Protein AF-A0A8H3ILN6-F1 (afdb_monomer_lite)

Structure (mmCIF, N/CA/C/O backbone):
data_AF-A0A8H3ILN6-F1
#
_entry.id   AF-A0A8H3ILN6-F1
#
loop_
_atom_site.group_PDB
_atom_site.id
_atom_site.type_symbol
_atom_site.label_atom_id
_atom_site.label_alt_id
_atom_site.label_comp_id
_atom_site.label_asym_id
_atom_site.label_entity_id
_atom_site.label_seq_id
_atom_site.pdbx_PDB_ins_code
_atom_site.Cartn_x
_atom_site.Cartn_y
_atom_site.Cartn_z
_atom_site.occupancy
_atom_site.B_iso_or_equiv
_atom_site.auth_seq_id
_atom_site.auth_comp_id
_atom_site.auth_asym_id
_atom_site.auth_atom_id
_atom_site.pdbx_PDB_model_num
ATOM 1 N N . MET A 1 1 ? -6.536 -3.971 18.808 1.00 63.38 1 MET A N 1
ATOM 2 C CA . MET A 1 1 ? -5.224 -4.577 18.475 1.00 63.38 1 MET A CA 1
ATOM 3 C C . MET A 1 1 ? -5.170 -5.090 17.032 1.00 63.38 1 MET A C 1
ATOM 5 O O . MET A 1 1 ? -4.232 -4.732 16.338 1.00 63.38 1 MET A O 1
ATOM 9 N N . ALA A 1 2 ? -6.183 -5.816 16.536 1.00 77.31 2 ALA A N 1
ATOM 10 C CA . ALA A 1 2 ? -6.198 -6.368 15.168 1.00 77.31 2 ALA A CA 1
ATOM 11 C C . ALA A 1 2 ? -6.112 -5.333 14.021 1.00 77.31 2 ALA A C 1
ATOM 13 O O . ALA A 1 2 ? -5.489 -5.590 12.996 1.00 77.31 2 ALA A O 1
ATOM 14 N N . ILE A 1 3 ? -6.698 -4.143 14.188 1.00 81.56 3 ILE A N 1
AT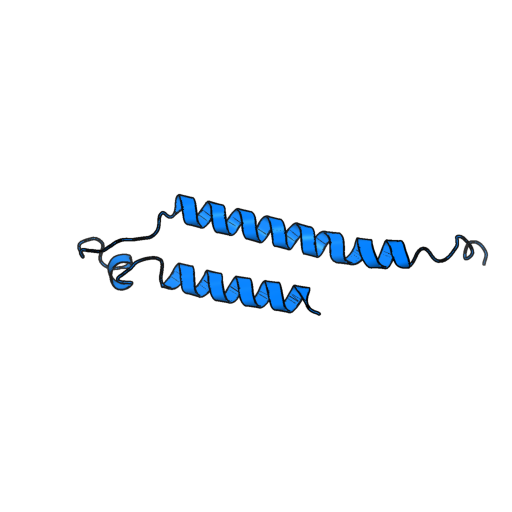OM 15 C CA . ILE A 1 3 ? -6.700 -3.111 13.134 1.00 81.56 3 ILE A CA 1
ATOM 16 C C . ILE A 1 3 ? -5.292 -2.543 12.910 1.00 81.56 3 ILE A C 1
ATOM 18 O O . ILE A 1 3 ? -4.864 -2.411 11.772 1.00 81.56 3 ILE A O 1
ATOM 22 N N . GLY A 1 4 ? -4.525 -2.321 13.983 1.00 84.75 4 GLY A N 1
ATOM 23 C CA . GLY A 1 4 ? -3.144 -1.841 13.872 1.00 84.75 4 GLY A CA 1
ATOM 24 C C . GLY A 1 4 ? -2.232 -2.825 13.136 1.00 84.75 4 GLY A C 1
ATOM 25 O O . GLY A 1 4 ? -1.441 -2.412 12.292 1.00 84.75 4 GLY A O 1
ATOM 26 N N . SER A 1 5 ? -2.378 -4.133 13.383 1.00 87.88 5 SER A N 1
ATOM 27 C CA . SER A 1 5 ? -1.617 -5.151 12.644 1.00 87.88 5 SER A CA 1
ATOM 28 C C . SER A 1 5 ? -1.973 -5.193 11.157 1.00 87.88 5 SER A C 1
ATOM 30 O O . SER A 1 5 ? -1.081 -5.372 10.330 1.00 87.88 5 SER A O 1
ATOM 32 N N . LEU A 1 6 ? -3.247 -4.981 10.807 1.00 86.19 6 LEU A N 1
ATOM 33 C CA . LEU A 1 6 ? -3.692 -4.929 9.412 1.00 86.19 6 LEU A CA 1
ATOM 34 C C . LEU A 1 6 ? -3.094 -3.722 8.680 1.00 86.19 6 LEU A C 1
ATOM 36 O O . LEU A 1 6 ? -2.608 -3.873 7.561 1.00 86.19 6 LEU A O 1
ATOM 40 N N . THR A 1 7 ? -3.047 -2.554 9.327 1.00 88.12 7 THR A N 1
ATOM 41 C CA . THR A 1 7 ? -2.421 -1.354 8.752 1.00 88.12 7 THR A CA 1
ATOM 42 C C . THR A 1 7 ? -0.930 -1.564 8.496 1.00 88.12 7 THR A C 1
ATOM 44 O O . THR A 1 7 ? -0.438 -1.208 7.428 1.00 88.12 7 THR A O 1
ATOM 47 N N . ILE A 1 8 ? -0.209 -2.179 9.440 1.00 90.00 8 ILE A N 1
ATOM 48 C CA . ILE A 1 8 ? 1.232 -2.440 9.299 1.00 90.00 8 ILE A CA 1
ATOM 49 C C . ILE A 1 8 ? 1.500 -3.438 8.164 1.00 90.00 8 ILE A C 1
ATOM 51 O O . ILE A 1 8 ? 2.386 -3.202 7.341 1.00 90.00 8 ILE A O 1
ATOM 55 N N . MET A 1 9 ? 0.723 -4.525 8.078 1.00 90.62 9 MET A N 1
ATOM 56 C CA . MET A 1 9 ? 0.836 -5.482 6.969 1.00 90.62 9 MET A CA 1
ATOM 57 C C . MET A 1 9 ? 0.573 -4.821 5.616 1.00 90.62 9 MET A C 1
ATOM 59 O O . MET A 1 9 ? 1.334 -5.042 4.674 1.00 90.62 9 MET A O 1
ATOM 63 N N . TRP A 1 10 ? -0.470 -3.991 5.527 1.00 89.19 10 TRP A N 1
ATOM 64 C CA . TRP A 1 10 ? -0.783 -3.246 4.310 1.00 89.19 10 TRP A CA 1
ATOM 65 C C . TRP A 1 10 ? 0.371 -2.325 3.894 1.00 89.19 10 TRP A C 1
ATOM 67 O O . TRP A 1 10 ? 0.796 -2.348 2.738 1.00 89.19 10 TRP A O 1
ATOM 77 N N . PHE A 1 11 ? 0.932 -1.572 4.845 1.00 89.38 11 PHE A N 1
ATOM 78 C CA . PHE A 1 11 ? 2.060 -0.673 4.598 1.00 89.38 11 PHE A CA 1
ATOM 79 C C . PHE A 1 11 ? 3.281 -1.411 4.043 1.00 89.38 11 PHE A C 1
ATOM 81 O O . PHE A 1 11 ? 3.884 -0.966 3.066 1.00 89.38 11 PHE A O 1
ATOM 88 N N . LEU A 1 12 ? 3.627 -2.556 4.638 1.00 92.62 12 LEU A N 1
ATOM 89 C CA . LEU A 1 12 ? 4.754 -3.373 4.192 1.00 92.62 12 LEU A CA 1
ATOM 90 C C . LEU A 1 12 ? 4.525 -3.914 2.776 1.00 92.62 12 LEU A C 1
ATOM 92 O O . LEU A 1 12 ? 5.402 -3.781 1.924 1.00 92.62 12 LEU A O 1
ATOM 96 N N . ALA A 1 13 ? 3.343 -4.467 2.495 1.00 90.44 13 ALA A N 1
ATOM 97 C CA . ALA A 1 13 ? 3.006 -4.976 1.165 1.00 90.44 13 ALA A CA 1
ATOM 98 C C . ALA A 1 13 ? 3.064 -3.874 0.092 1.00 90.44 13 ALA A C 1
ATOM 100 O O . ALA A 1 13 ? 3.613 -4.084 -0.996 1.00 90.44 13 ALA A O 1
ATOM 101 N N . HIS A 1 14 ? 2.548 -2.685 0.408 1.00 89.06 14 HIS A N 1
ATOM 102 C CA . HIS A 1 14 ? 2.613 -1.531 -0.481 1.00 89.06 14 HIS A CA 1
ATOM 103 C C . HIS A 1 14 ? 4.059 -1.092 -0.736 1.00 89.06 14 HIS A C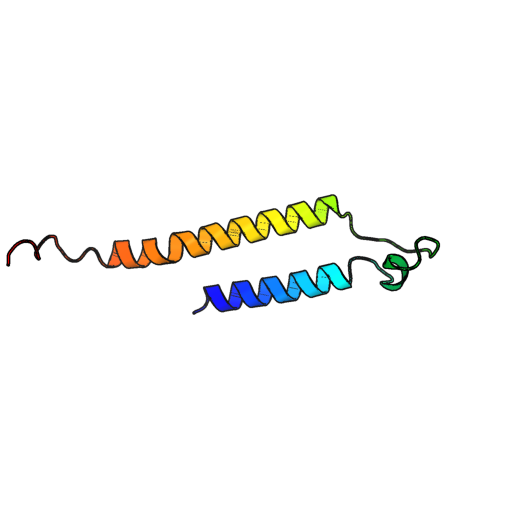 1
ATOM 105 O O . HIS A 1 14 ? 4.450 -0.913 -1.887 1.00 89.06 14 HIS A O 1
ATOM 111 N N . PHE A 1 15 ? 4.874 -0.992 0.315 1.00 88.50 15 PHE A N 1
ATOM 112 C CA . PHE A 1 15 ? 6.281 -0.605 0.215 1.00 88.50 15 PHE A CA 1
ATOM 113 C C . PHE A 1 15 ? 7.068 -1.523 -0.728 1.00 88.50 15 PHE A C 1
ATOM 115 O O . PHE A 1 15 ? 7.739 -1.046 -1.644 1.00 88.50 15 PHE A O 1
ATOM 122 N N . PHE A 1 16 ? 6.920 -2.843 -0.575 1.00 88.31 16 PHE A N 1
ATOM 123 C CA . PHE A 1 16 ? 7.542 -3.796 -1.495 1.00 88.31 16 PHE A CA 1
ATOM 124 C C . PHE A 1 16 ? 6.990 -3.670 -2.919 1.00 88.31 16 PHE A C 1
ATOM 126 O O . PHE A 1 16 ? 7.759 -3.742 -3.872 1.00 88.31 16 PHE A O 1
ATOM 133 N N . SER A 1 17 ? 5.690 -3.419 -3.085 1.00 87.25 17 SER A N 1
ATOM 134 C CA . SER A 1 17 ? 5.086 -3.242 -4.413 1.00 87.25 17 SER A CA 1
ATOM 135 C C . SER A 1 17 ? 5.614 -2.004 -5.145 1.00 87.25 17 SER A C 1
ATOM 137 O O . SER A 1 17 ? 5.801 -2.059 -6.357 1.00 87.25 17 SER A O 1
ATOM 139 N N . VAL A 1 18 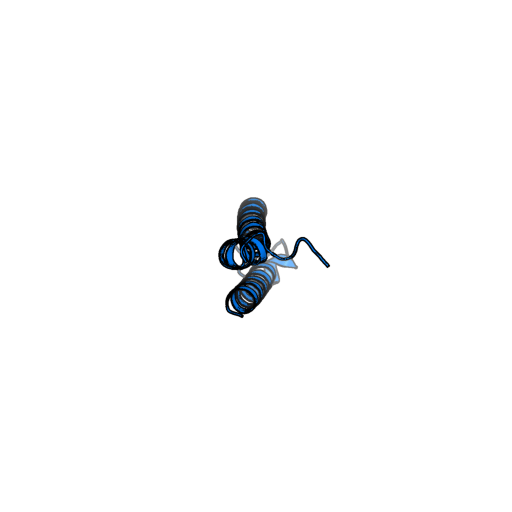? 5.900 -0.909 -4.430 1.00 82.69 18 VAL A N 1
ATOM 140 C CA . VAL A 1 18 ? 6.531 0.293 -5.008 1.00 82.69 18 VAL A CA 1
ATOM 141 C C . VAL A 1 18 ? 7.976 0.007 -5.410 1.00 82.69 18 VAL A C 1
ATOM 143 O O . VAL A 1 18 ? 8.397 0.373 -6.506 1.00 82.69 18 VAL A O 1
ATOM 146 N N . ILE A 1 19 ? 8.738 -0.683 -4.556 1.00 83.19 19 ILE A N 1
ATOM 147 C CA . ILE A 1 19 ? 10.128 -1.053 -4.864 1.00 83.19 19 ILE A CA 1
ATOM 148 C C . ILE A 1 19 ? 10.182 -1.967 -6.093 1.00 83.19 19 ILE A C 1
ATOM 150 O O . ILE A 1 19 ? 10.994 -1.754 -6.991 1.00 83.19 19 ILE A O 1
ATOM 154 N N . PHE A 1 20 ? 9.290 -2.953 -6.165 1.00 83.44 20 PHE A N 1
ATOM 155 C CA . PHE A 1 20 ? 9.208 -3.921 -7.259 1.00 83.44 20 PHE A CA 1
ATOM 156 C C . PHE A 1 20 ? 8.169 -3.538 -8.325 1.00 83.44 20 PHE A C 1
ATOM 158 O O . PHE A 1 20 ? 7.650 -4.406 -9.026 1.00 83.44 20 PHE A O 1
ATOM 165 N N . GLN A 1 21 ? 7.885 -2.241 -8.496 1.00 79.19 21 GLN A N 1
ATOM 166 C CA . GLN A 1 21 ? 6.875 -1.763 -9.451 1.00 79.19 21 GLN A CA 1
ATOM 167 C C . GLN A 1 21 ? 7.207 -2.095 -10.917 1.00 79.19 21 GLN A C 1
ATOM 169 O O . GLN A 1 21 ? 6.328 -2.094 -11.780 1.00 79.19 21 GLN A O 1
ATOM 174 N N . CYS A 1 22 ? 8.480 -2.363 -11.216 1.00 84.31 22 CYS A N 1
ATOM 175 C CA . CYS A 1 22 ? 8.953 -2.770 -12.531 1.00 84.31 22 CYS A CA 1
ATOM 176 C C . CYS A 1 22 ? 9.611 -4.145 -12.456 1.00 84.31 22 CYS A C 1
ATOM 178 O O . CYS A 1 22 ? 10.374 -4.437 -11.535 1.00 84.31 22 CYS A O 1
ATOM 180 N N . THR A 1 23 ? 9.362 -4.971 -13.470 1.00 78.38 23 THR A N 1
ATOM 181 C CA . THR A 1 23 ? 10.063 -6.239 -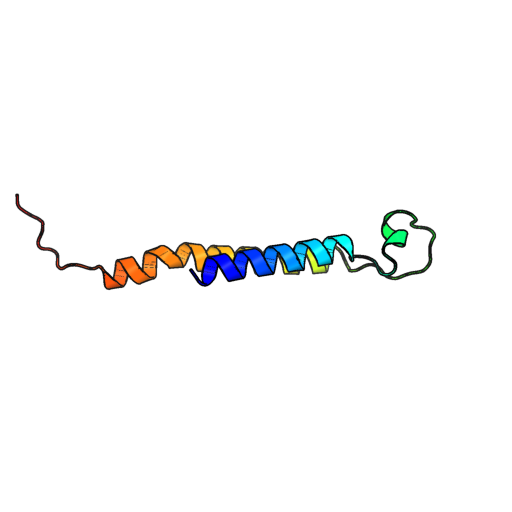13.668 1.00 78.38 23 THR A CA 1
ATOM 182 C C . THR A 1 23 ? 10.804 -6.170 -15.007 1.00 78.38 23 THR A C 1
ATOM 184 O O . THR A 1 23 ? 10.159 -6.161 -16.064 1.00 78.38 23 THR A O 1
ATOM 187 N N . PRO A 1 24 ? 12.148 -6.090 -15.013 1.00 79.31 24 PRO A N 1
ATOM 188 C CA . PRO A 1 24 ? 13.075 -6.039 -13.871 1.00 79.31 24 PRO A CA 1
ATOM 189 C C . PRO A 1 24 ? 13.101 -4.671 -13.157 1.00 79.31 24 PRO A C 1
ATOM 191 O O . PRO A 1 24 ? 12.841 -3.641 -13.779 1.00 79.31 24 PRO A O 1
ATOM 194 N N . VAL A 1 25 ? 13.472 -4.658 -11.867 1.00 78.75 25 VAL A N 1
ATOM 195 C CA . VAL A 1 25 ? 13.567 -3.430 -11.044 1.00 78.75 25 VAL A CA 1
ATOM 196 C C . VAL A 1 25 ? 14.561 -2.418 -11.624 1.00 78.75 25 VAL A C 1
ATOM 198 O O . VAL A 1 25 ? 14.323 -1.214 -11.581 1.00 78.75 25 VAL A O 1
ATOM 201 N N . ASP A 1 26 ? 15.614 -2.902 -12.287 1.00 75.25 26 ASP A N 1
ATOM 202 C CA . ASP A 1 26 ? 16.630 -2.073 -12.945 1.00 75.25 26 ASP A CA 1
ATOM 203 C C . ASP A 1 26 ? 16.058 -1.192 -14.063 1.00 75.25 26 ASP A C 1
ATOM 205 O O . ASP A 1 26 ? 16.633 -0.154 -14.395 1.00 75.25 26 ASP A O 1
ATOM 209 N N . LYS A 1 27 ? 14.899 -1.560 -14.629 1.00 75.06 27 LYS A N 1
ATOM 210 C CA . LYS A 1 27 ? 14.217 -0.747 -15.642 1.00 75.06 27 LYS A CA 1
ATOM 211 C C . LYS A 1 27 ? 13.724 0.589 -15.077 1.00 75.06 27 LYS A C 1
ATOM 213 O O . LYS A 1 27 ? 13.611 1.551 -15.831 1.00 75.06 27 LYS A O 1
ATOM 218 N N . ALA A 1 28 ? 13.472 0.672 -13.769 1.00 72.12 28 ALA A N 1
ATOM 219 C CA . ALA A 1 28 ? 13.100 1.931 -13.127 1.00 72.12 28 ALA A CA 1
ATOM 220 C C . ALA A 1 28 ? 14.210 2.993 -13.253 1.00 72.12 28 ALA A C 1
ATOM 222 O O . ALA A 1 28 ? 13.909 4.176 -13.379 1.00 72.12 28 ALA A O 1
ATOM 223 N N . TRP A 1 29 ? 15.478 2.568 -13.276 1.00 76.44 29 TRP A N 1
ATOM 224 C CA . TRP A 1 29 ? 16.644 3.448 -13.409 1.00 76.44 29 TRP A CA 1
ATOM 225 C C . TRP A 1 29 ? 17.150 3.547 -14.856 1.00 76.44 29 TRP A C 1
ATOM 227 O O . TRP A 1 29 ? 17.666 4.587 -15.259 1.00 76.44 29 TRP A O 1
ATOM 237 N N . TYR A 1 30 ? 16.971 2.487 -15.654 1.00 78.19 30 TYR A N 1
ATOM 238 C CA . TYR A 1 30 ? 17.394 2.416 -17.054 1.00 78.19 30 TYR A CA 1
ATOM 239 C C . TYR A 1 30 ? 16.189 2.248 -17.998 1.00 78.19 30 TYR A C 1
ATOM 241 O O . TYR A 1 30 ? 15.822 1.117 -18.336 1.00 78.19 30 TYR A O 1
ATOM 249 N N . PRO A 1 31 ? 15.592 3.350 -18.494 1.00 70.69 31 PRO A N 1
ATOM 250 C CA . PRO A 1 31 ? 14.364 3.301 -19.297 1.00 70.69 31 PRO A CA 1
ATOM 251 C C . PRO A 1 31 ? 14.534 2.603 -20.657 1.00 70.69 31 PRO A C 1
ATOM 253 O O . PRO A 1 31 ? 13.549 2.195 -21.268 1.00 70.69 31 PRO A O 1
ATOM 256 N N . SER A 1 32 ? 15.773 2.432 -21.127 1.00 75.62 32 SER A N 1
ATOM 257 C CA . SER A 1 32 ? 16.118 1.751 -22.380 1.00 75.62 32 SER A CA 1
ATOM 258 C C . SER A 1 32 ? 16.152 0.219 -22.278 1.00 75.62 32 SER A C 1
ATOM 260 O O . SER A 1 32 ? 16.299 -0.454 -23.299 1.00 75.62 32 SER A O 1
ATOM 262 N N . LYS A 1 33 ? 16.025 -0.364 -21.077 1.00 74.75 33 LYS A N 1
ATOM 263 C CA . LYS A 1 33 ? 16.017 -1.823 -20.890 1.00 74.75 33 LYS A CA 1
ATOM 264 C C . LYS A 1 33 ? 14.638 -2.424 -21.219 1.00 74.75 33 LYS A C 1
ATOM 266 O O . LYS A 1 33 ? 13.614 -1.864 -20.819 1.00 74.75 33 LYS A O 1
ATOM 271 N N . PRO A 1 34 ? 14.577 -3.585 -21.898 1.00 71.06 34 PRO A N 1
ATOM 272 C CA . PRO A 1 34 ? 13.320 -4.291 -22.120 1.00 71.06 34 PRO A CA 1
ATOM 273 C C . PRO A 1 34 ? 12.751 -4.798 -20.790 1.00 71.06 34 PRO A C 1
ATOM 275 O O . PRO A 1 34 ? 13.477 -5.280 -19.924 1.00 71.06 34 PRO A O 1
ATOM 278 N N . GLY A 1 35 ? 11.436 -4.678 -20.625 1.00 76.06 35 GLY A N 1
ATOM 279 C CA . GLY A 1 35 ? 10.721 -5.110 -19.425 1.00 76.06 35 GLY A CA 1
ATOM 280 C C . GLY A 1 35 ? 9.324 -4.514 -19.360 1.00 76.06 35 GLY A C 1
ATOM 281 O O . GLY A 1 35 ? 8.946 -3.720 -20.229 1.00 76.06 35 GLY A O 1
ATOM 282 N N . HIS A 1 36 ? 8.571 -4.852 -18.322 1.00 76.44 36 HIS A N 1
ATOM 283 C CA . HIS A 1 36 ? 7.234 -4.312 -18.087 1.00 76.44 36 HIS A CA 1
ATOM 284 C C . HIS A 1 36 ? 7.207 -3.600 -16.732 1.00 76.44 36 HIS A C 1
ATOM 286 O O . HIS A 1 36 ? 7.783 -4.079 -15.758 1.00 76.44 36 HIS A O 1
ATOM 292 N N . CYS A 1 37 ? 6.575 -2.432 -16.687 1.00 83.38 37 CYS A N 1
ATOM 293 C CA . CYS A 1 37 ? 6.318 -1.716 -15.442 1.00 83.38 37 CYS A CA 1
ATOM 294 C C . CYS A 1 37 ? 4.819 -1.726 -15.181 1.00 83.38 37 CYS A C 1
ATOM 296 O O . CYS A 1 37 ? 4.025 -1.732 -16.126 1.00 83.38 37 CYS A O 1
ATOM 298 N N . ILE A 1 38 ? 4.437 -1.740 -13.909 1.00 79.69 38 ILE A N 1
ATOM 299 C CA . ILE A 1 38 ? 3.038 -1.647 -13.519 1.00 79.69 38 ILE A CA 1
ATOM 300 C C . ILE A 1 38 ? 2.469 -0.288 -13.941 1.00 79.69 38 ILE A C 1
ATOM 302 O O . ILE A 1 38 ? 3.165 0.729 -13.957 1.00 79.69 38 ILE A O 1
ATOM 306 N N . ASN A 1 39 ? 1.185 -0.265 -14.297 1.00 81.00 39 ASN A N 1
ATOM 307 C CA . ASN A 1 39 ? 0.508 0.983 -14.621 1.00 81.00 39 ASN A CA 1
ATOM 308 C C . ASN A 1 39 ? 0.401 1.843 -13.363 1.00 81.00 39 ASN A C 1
ATOM 310 O O . ASN A 1 39 ? -0.370 1.527 -12.456 1.00 81.00 39 ASN A O 1
ATOM 314 N N . VAL A 1 40 ? 1.133 2.957 -13.348 1.00 81.81 40 VAL A N 1
ATOM 315 C CA . VAL A 1 40 ? 1.169 3.904 -12.224 1.00 81.81 40 VAL A CA 1
ATOM 316 C C . VAL A 1 40 ? -0.239 4.369 -11.854 1.00 81.81 40 VAL A C 1
ATOM 318 O O . VAL A 1 40 ? -0.583 4.412 -10.680 1.00 81.81 40 VAL A O 1
ATOM 321 N N . VAL A 1 41 ? -1.094 4.628 -12.848 1.00 83.31 41 VAL A N 1
ATOM 322 C CA . VAL A 1 41 ? -2.490 5.035 -12.622 1.00 83.31 41 VAL A CA 1
ATOM 323 C C . VAL A 1 41 ? -3.270 3.946 -11.883 1.00 83.31 41 VAL A C 1
ATOM 325 O O . VAL A 1 41 ? -3.889 4.228 -10.864 1.00 83.31 41 VAL A O 1
ATOM 328 N N . ALA A 1 42 ? -3.208 2.694 -12.344 1.00 82.25 42 ALA A N 1
ATOM 329 C CA . ALA A 1 42 ? -3.920 1.589 -11.700 1.00 82.25 42 ALA A CA 1
ATOM 330 C C . ALA A 1 42 ? -3.413 1.343 -10.268 1.00 82.25 42 ALA A C 1
ATOM 332 O O . ALA A 1 42 ? -4.202 1.094 -9.358 1.00 82.25 42 ALA A O 1
ATOM 333 N N . PHE A 1 43 ? -2.101 1.471 -10.063 1.00 85.00 43 PHE A N 1
ATOM 334 C CA . PHE A 1 43 ? -1.475 1.344 -8.753 1.00 85.00 43 PHE A CA 1
ATOM 335 C C . PHE A 1 43 ? -1.908 2.456 -7.785 1.00 85.00 43 PHE A C 1
ATOM 337 O O . PHE A 1 43 ? -2.249 2.174 -6.636 1.00 85.00 43 PHE A O 1
ATOM 344 N N . LEU A 1 44 ? -1.961 3.705 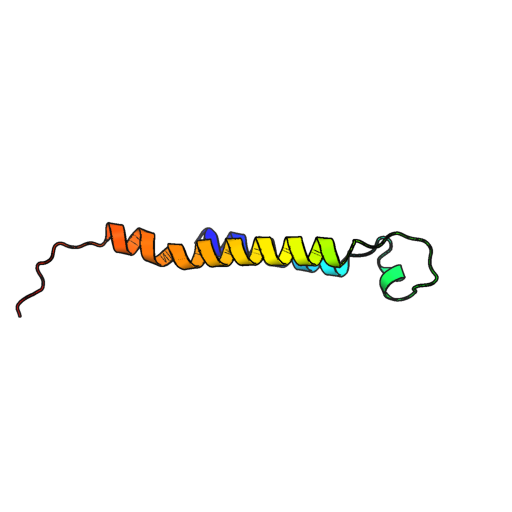-8.257 1.00 85.06 44 LEU A N 1
ATOM 345 C CA . LEU A 1 44 ? -2.447 4.846 -7.479 1.00 85.06 44 LEU A CA 1
ATOM 346 C C . LEU A 1 44 ? -3.902 4.646 -7.058 1.00 85.06 44 LEU A C 1
ATOM 348 O O . LEU A 1 44 ? -4.210 4.799 -5.880 1.00 85.06 44 LEU A O 1
ATOM 352 N N . TRP A 1 45 ? -4.773 4.226 -7.980 1.00 91.00 45 TRP A N 1
ATOM 353 C CA . TRP A 1 45 ? -6.171 3.926 -7.663 1.00 91.00 45 TRP A CA 1
ATOM 354 C C . TRP A 1 45 ? -6.302 2.832 -6.600 1.00 91.00 45 TRP A C 1
ATOM 356 O O . TRP A 1 45 ? -7.049 3.009 -5.638 1.00 91.00 45 TRP A O 1
ATOM 366 N N . GLY A 1 46 ? -5.548 1.736 -6.728 1.00 87.62 46 GLY A N 1
ATOM 367 C CA . GLY A 1 46 ? -5.542 0.659 -5.734 1.00 87.62 46 GLY A CA 1
ATOM 368 C C . GLY A 1 46 ? -5.070 1.129 -4.356 1.00 87.62 46 GLY A C 1
ATOM 369 O O . GLY A 1 46 ? -5.700 0.818 -3.345 1.00 87.62 46 GLY A O 1
ATOM 370 N N . ASN A 1 47 ? -4.006 1.933 -4.311 1.00 90.00 47 ASN A N 1
ATOM 371 C CA . ASN A 1 47 ? -3.496 2.500 -3.067 1.00 90.00 47 ASN A CA 1
ATOM 372 C C . ASN A 1 47 ? -4.488 3.474 -2.415 1.00 90.00 47 ASN A C 1
ATOM 374 O O . ASN A 1 47 ? -4.719 3.400 -1.208 1.00 90.00 47 ASN A O 1
ATOM 378 N N . SER A 1 48 ? -5.081 4.375 -3.198 1.00 90.88 48 SER A N 1
ATOM 379 C CA . SER A 1 48 ? -6.072 5.335 -2.709 1.00 90.88 48 SER A CA 1
ATOM 380 C C . SER A 1 48 ? -7.304 4.629 -2.149 1.00 90.88 48 SER A C 1
ATOM 382 O O . SER A 1 48 ? -7.746 4.966 -1.054 1.00 90.88 48 SER A O 1
ATOM 384 N N . LEU A 1 49 ? -7.816 3.613 -2.850 1.00 92.12 49 LEU A N 1
ATOM 385 C CA . LEU A 1 49 ? -8.953 2.818 -2.384 1.00 92.12 49 LEU A CA 1
ATOM 386 C C . LEU A 1 49 ? -8.655 2.117 -1.057 1.00 92.12 49 LEU A C 1
ATOM 388 O O . LEU A 1 49 ? -9.461 2.175 -0.133 1.00 92.12 49 LEU A O 1
ATOM 392 N N . ALA A 1 50 ? -7.494 1.477 -0.939 1.00 89.12 50 ALA A N 1
ATOM 393 C CA . ALA A 1 50 ? -7.137 0.766 0.280 1.00 89.12 50 ALA A CA 1
ATOM 394 C C . ALA A 1 50 ? -6.908 1.701 1.477 1.00 89.12 50 ALA A C 1
ATOM 396 O O . ALA A 1 50 ? -7.357 1.389 2.579 1.00 89.12 50 ALA A O 1
ATOM 397 N N . ASN A 1 51 ? -6.277 2.862 1.268 1.00 89.75 51 ASN A N 1
ATOM 398 C CA . ASN A 1 51 ? -6.157 3.880 2.317 1.00 89.75 51 ASN A CA 1
ATOM 399 C C . ASN A 1 51 ? -7.534 4.387 2.756 1.00 89.75 51 ASN A C 1
ATOM 401 O O . ASN A 1 51 ? -7.806 4.443 3.950 1.00 89.75 51 ASN A O 1
ATOM 405 N N . MET A 1 52 ? -8.439 4.640 1.809 1.00 93.31 52 MET A N 1
ATOM 406 C CA . MET A 1 52 ? -9.806 5.062 2.119 1.00 93.31 52 MET A CA 1
ATOM 407 C C . MET A 1 52 ? -10.550 4.019 2.971 1.00 93.31 52 MET A C 1
ATOM 409 O O . MET A 1 52 ? -11.251 4.373 3.916 1.00 93.31 52 MET A O 1
ATOM 413 N N . ILE A 1 53 ? -10.370 2.724 2.686 1.00 90.69 53 ILE A N 1
ATOM 414 C CA . ILE A 1 53 ? -10.940 1.636 3.499 1.00 90.69 53 ILE A CA 1
ATOM 415 C C . ILE A 1 53 ? -10.356 1.645 4.917 1.00 90.69 53 ILE A C 1
ATOM 417 O O . ILE A 1 53 ? -11.110 1.534 5.886 1.00 90.69 53 ILE A O 1
ATOM 421 N N . LEU A 1 54 ? -9.035 1.784 5.054 1.00 89.12 54 LEU A N 1
ATOM 422 C CA . LEU A 1 54 ? -8.375 1.846 6.361 1.00 89.12 54 LEU A CA 1
ATOM 423 C C . LEU A 1 54 ? -8.878 3.034 7.191 1.00 89.12 54 LEU A C 1
ATOM 425 O O . LEU A 1 54 ? -9.159 2.860 8.378 1.00 89.12 54 LEU A O 1
ATOM 429 N N . ASP A 1 55 ? -9.076 4.192 6.565 1.00 90.56 55 ASP A N 1
ATOM 430 C CA . ASP A 1 55 ? -9.609 5.386 7.222 1.00 90.56 55 ASP A CA 1
ATOM 431 C C . ASP A 1 55 ? -11.023 5.151 7.769 1.00 90.56 55 ASP A C 1
ATOM 433 O O . ASP A 1 55 ? -11.295 5.469 8.929 1.00 90.56 55 ASP A O 1
ATOM 437 N N . TYR A 1 56 ? -11.914 4.519 6.995 1.00 90.31 56 TYR A N 1
ATOM 438 C CA . TYR A 1 56 ? -13.252 4.163 7.487 1.00 90.31 56 TYR A CA 1
ATOM 439 C C . TYR A 1 56 ? -13.204 3.191 8.666 1.00 90.31 56 TYR A C 1
ATOM 441 O O . TYR A 1 56 ? -13.944 3.357 9.637 1.00 90.31 56 TYR A O 1
ATOM 449 N N . VAL A 1 57 ? -12.328 2.186 8.610 1.00 87.12 57 VAL A N 1
ATOM 450 C CA . VAL A 1 57 ? -12.170 1.206 9.696 1.00 87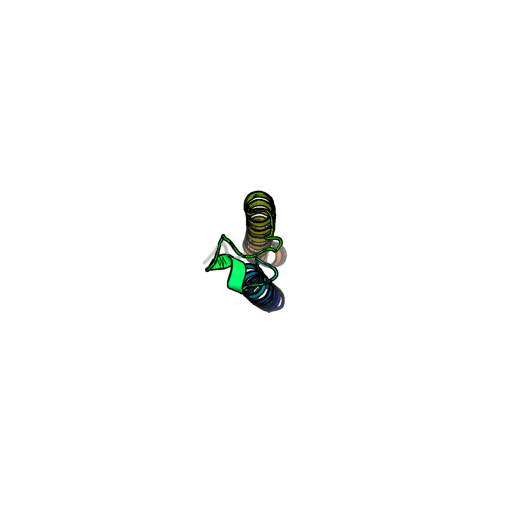.12 57 VAL A CA 1
ATOM 451 C C . VAL A 1 57 ? -11.676 1.883 10.977 1.00 87.12 57 VAL A C 1
ATOM 453 O O . VAL A 1 57 ? -12.164 1.571 12.066 1.00 87.12 57 VAL A O 1
ATOM 456 N N . ILE A 1 58 ? -10.747 2.834 10.864 1.00 86.31 58 ILE A N 1
ATOM 457 C CA . ILE A 1 58 ? -10.235 3.603 12.005 1.00 86.31 58 ILE A CA 1
ATOM 458 C C . ILE A 1 58 ? -11.312 4.548 12.553 1.00 86.31 58 ILE A C 1
ATOM 460 O O . ILE A 1 58 ? -11.469 4.647 13.768 1.00 86.31 58 ILE A O 1
ATOM 464 N N . LEU A 1 59 ? -12.092 5.201 11.690 1.00 87.12 59 LEU A N 1
ATOM 465 C CA . LEU A 1 59 ? -13.161 6.111 12.113 1.00 87.12 59 LEU A CA 1
ATOM 466 C C . LEU A 1 59 ? -14.294 5.381 12.855 1.00 87.12 59 LEU A C 1
ATOM 468 O O . LEU A 1 59 ? -14.887 5.933 13.781 1.00 87.12 59 LEU A O 1
ATOM 472 N N . LEU A 1 60 ? -14.579 4.130 12.488 1.00 82.69 60 LEU A N 1
ATOM 473 C CA . LEU A 1 60 ? -15.576 3.293 13.164 1.00 82.69 60 LEU A CA 1
ATOM 474 C C . LEU A 1 60 ? -15.067 2.692 14.488 1.00 82.69 60 LEU A C 1
ATOM 476 O O . LEU A 1 60 ? -15.878 2.263 15.313 1.00 82.69 60 LEU A O 1
ATOM 480 N N . LEU A 1 61 ? -13.748 2.704 14.729 1.00 79.44 61 LEU A N 1
ATOM 481 C CA . LEU A 1 61 ? -13.109 2.166 15.935 1.00 79.44 61 LEU A CA 1
ATOM 482 C C . LEU A 1 61 ? -13.682 2.732 17.245 1.00 79.44 61 LEU A C 1
ATOM 484 O O . LEU A 1 61 ? -13.964 1.922 18.124 1.00 79.44 61 LEU A O 1
ATOM 488 N N . PRO A 1 62 ? -13.857 4.056 17.433 1.00 76.50 62 PRO A N 1
ATOM 489 C CA . PRO A 1 62 ? -14.465 4.592 18.647 1.00 76.50 62 PRO A CA 1
ATOM 490 C C . PRO A 1 62 ? -15.991 4.454 18.659 1.00 76.50 62 PRO A C 1
ATOM 492 O O . PRO A 1 62 ? -16.579 4.394 19.731 1.00 76.50 62 PRO A O 1
ATOM 495 N N . VAL A 1 63 ? -16.648 4.373 17.500 1.00 77.62 63 VAL A N 1
ATOM 496 C CA . VAL A 1 63 ? -18.119 4.375 17.414 1.00 77.62 63 VAL A CA 1
ATOM 497 C C . VAL A 1 63 ? -18.711 3.083 17.979 1.00 77.62 63 VAL A C 1
ATOM 499 O O . VAL A 1 63 ? -19.657 3.133 18.761 1.00 77.62 63 VAL A O 1
ATOM 502 N N . ILE A 1 64 ? -18.119 1.930 17.655 1.00 67.69 64 ILE A N 1
ATOM 503 C CA . ILE A 1 64 ? -18.572 0.612 18.132 1.00 67.69 64 ILE A CA 1
ATOM 504 C C . ILE A 1 64 ? -18.528 0.488 19.674 1.00 67.69 64 ILE A C 1
ATOM 506 O O . ILE A 1 64 ? -19.537 0.094 20.264 1.00 67.69 64 ILE A O 1
ATOM 510 N N . PRO A 1 65 ? -17.418 0.809 20.371 1.00 69.50 65 PRO A N 1
ATOM 511 C CA . PRO A 1 65 ? -17.378 0.782 21.825 1.00 69.50 65 PRO A CA 1
ATOM 512 C C . PRO A 1 65 ? -18.210 1.904 22.444 1.00 69.50 65 PRO A C 1
ATOM 514 O O . PRO A 1 65 ? -18.850 1.636 23.448 1.00 69.50 65 PRO A O 1
ATOM 517 N N . VAL A 1 66 ? -18.284 3.107 21.856 1.00 73.44 66 VAL A N 1
ATOM 518 C CA . VAL A 1 66 ? -19.132 4.204 22.374 1.00 73.44 66 VAL A CA 1
ATOM 519 C C . VAL A 1 66 ? -20.620 3.845 22.330 1.00 73.44 66 VAL A C 1
ATOM 521 O O . VAL A 1 66 ? -21.345 4.171 23.265 1.00 73.44 66 VAL A O 1
ATOM 524 N N . TRP A 1 67 ? -21.078 3.123 21.304 1.00 65.19 67 TRP A N 1
ATOM 525 C CA . TRP A 1 67 ? -22.451 2.605 21.252 1.00 65.19 67 TRP A CA 1
ATOM 526 C C . TRP A 1 67 ? -22.712 1.517 22.300 1.00 65.19 67 TRP A C 1
ATOM 528 O O . TRP A 1 67 ? -23.779 1.496 22.905 1.00 65.19 67 TRP A O 1
ATOM 538 N N . ASN A 1 68 ? -21.732 0.652 22.579 1.00 61.28 68 ASN A N 1
ATOM 539 C CA . ASN A 1 68 ? -21.837 -0.346 23.652 1.00 61.28 68 ASN A CA 1
ATOM 540 C C . ASN A 1 68 ? -21.619 0.246 25.061 1.00 61.28 68 ASN A C 1
ATOM 542 O O . ASN A 1 68 ? -21.992 -0.377 26.051 1.00 61.28 68 ASN A O 1
ATOM 546 N N . LEU A 1 69 ? -21.038 1.448 25.156 1.00 59.41 69 LEU A N 1
ATOM 547 C CA . LEU A 1 69 ? -20.846 2.235 26.377 1.00 59.41 69 LEU A CA 1
ATOM 548 C C . LEU A 1 69 ? -21.869 3.371 26.521 1.00 59.41 69 LEU A C 1
ATOM 550 O O . LEU A 1 69 ? -21.612 4.324 27.259 1.00 59.41 69 LEU A O 1
ATOM 554 N N . GLN A 1 70 ? -23.058 3.272 25.912 1.00 59.06 70 GLN A N 1
ATOM 555 C CA . GLN A 1 70 ? -24.220 4.004 26.429 1.00 59.06 70 GLN A CA 1
ATOM 556 C C . GLN A 1 70 ? -24.580 3.445 27.817 1.00 59.06 70 GLN A C 1
ATOM 558 O O . GLN A 1 70 ? -25.588 2.772 28.016 1.00 59.06 70 GLN A O 1
ATOM 563 N N . MET A 1 71 ? -23.726 3.749 28.798 1.00 54.16 71 MET A N 1
ATOM 564 C CA . MET A 1 71 ? -24.107 3.892 30.186 1.00 54.16 71 MET A CA 1
ATOM 565 C C . MET A 1 71 ? -25.369 4.750 30.194 1.00 54.16 71 MET A C 1
ATOM 567 O O . MET A 1 71 ? -25.440 5.779 29.514 1.00 54.16 71 MET A O 1
ATOM 571 N N . ALA A 1 72 ? -26.378 4.261 30.910 1.00 52.44 72 ALA A N 1
ATOM 572 C CA . ALA A 1 72 ? -27.652 4.929 31.094 1.00 52.44 72 ALA A CA 1
ATOM 573 C C . ALA A 1 72 ? -27.452 6.437 31.345 1.00 52.44 72 ALA A C 1
ATOM 575 O O . ALA A 1 72 ? -26.468 6.823 31.983 1.00 52.44 72 ALA A O 1
ATOM 576 N N . PRO A 1 73 ? -28.375 7.305 30.898 1.00 54.66 73 PRO A N 1
ATOM 577 C CA . PRO A 1 73 ? -28.364 8.719 31.248 1.00 54.66 73 PRO A CA 1
ATOM 578 C C . PRO A 1 73 ? -28.657 8.876 32.751 1.00 54.66 73 PRO A C 1
ATOM 580 O O . PRO A 1 73 ? -29.762 9.219 33.149 1.00 54.66 73 PRO A O 1
ATOM 583 N N . ALA A 1 74 ? -27.674 8.581 33.597 1.00 54.12 74 ALA A N 1
ATOM 584 C CA . ALA A 1 74 ? -27.756 8.643 35.051 1.00 54.12 74 ALA A CA 1
ATOM 585 C C . ALA A 1 74 ? -26.384 8.975 35.661 1.00 54.12 74 ALA A C 1
ATOM 587 O O . ALA A 1 74 ? -25.964 8.399 36.652 1.00 54.12 74 ALA A O 1
ATOM 588 N N . GLN A 1 75 ? -25.672 9.928 35.062 1.00 55.25 75 GLN A N 1
ATOM 589 C CA . GLN A 1 75 ? -24.795 10.808 35.837 1.00 55.25 75 GLN A CA 1
ATOM 590 C C . GLN A 1 75 ? -24.984 12.256 35.374 1.00 55.25 75 GLN A C 1
ATOM 592 O O . GLN A 1 75 ? -24.050 13.022 35.168 1.00 55.25 75 GLN A O 1
ATOM 597 N N . LYS A 1 76 ? -26.253 12.631 35.179 1.00 51.72 76 LYS A N 1
ATOM 598 C CA . LYS A 1 76 ? -26.685 13.958 35.605 1.00 51.72 76 LYS A CA 1
ATOM 599 C C . LYS A 1 76 ? -26.884 13.855 37.116 1.00 51.72 76 LYS A C 1
ATOM 601 O O . LYS A 1 76 ? -27.440 12.858 37.556 1.00 51.72 76 LYS A O 1
ATOM 606 N N . THR A 1 77 ? -26.432 14.882 37.831 1.00 55.78 77 THR A N 1
ATOM 607 C CA . THR A 1 77 ? -26.510 15.117 39.286 1.00 55.78 77 THR A CA 1
ATOM 608 C C . THR A 1 77 ? -25.487 14.380 40.156 1.00 55.78 77 THR A C 1
ATOM 610 O O . THR A 1 77 ? -25.805 13.367 40.771 1.00 55.78 77 THR A O 1
ATOM 613 N N . LEU A 1 78 ? -24.272 14.927 40.259 1.00 43.44 78 LEU A N 1
ATOM 614 C CA . LEU A 1 78 ? -23.876 15.844 41.343 1.00 43.44 78 LEU A CA 1
ATOM 615 C C . LEU A 1 78 ? -22.571 16.565 40.982 1.00 43.44 78 LEU A C 1
ATOM 617 O O . LEU A 1 78 ? -21.701 15.912 40.365 1.00 43.44 78 LEU A O 1
#

pLDDT: mean 78.66, std 11.91, range [43.44, 93.31]

Foldseek 3Di:
DVLVVVVVVVVVVLVVCVCPQWVVSCCVVVVPDDTDGHDPVVSVVVVVVVVVVSVVVVVCVVVVVVVVPPPDPPPPDD

InterPro domains:
  IPR049326 Rhodopsin domain, fungi [PF20684] (3-77)
  IPR052337 Satratoxin biosynthesis SC1 cluster protein 4-like [PTHR33048] (5-76)

Secondary structure (DSSP, 8-state):
-HHHHHHHHHHHHHHHHHHTSEESGGGGT-TTS--EE--HHHHHHHHHHHHHHHHHHHHHHHHHHHHHT---S-----

Radius of gyration: 21.51 Å; chains: 1; bounding box: 46×22×64 Å

Organism: NCBI:txid1903189

Sequence (78 aa):
MAIGSLTIMWFLAHFFSVIFQCTPVDKAWYPSKPGHCINVVAFLWGNSLANMILDYVILLLPVIPVWNLQMAPAQKTL